Protein AF-A0A2V8VD93-F1 (afdb_monomer)

Radius of gyration: 21.05 Å; Cα contacts (8 Å, |Δi|>4): 256; chains: 1; bounding box: 52×28×61 Å

Foldseek 3Di:
DCVCVVVCCVVPVCCQVPVCVVPHDDDFAFAQKDKDKDKDWFQAQVVVVVVQVVVVVCVVPVCDPLNVCVLLVFDADPVSHGPPPQPWDWDWDWDDDPAKIKIWIDGHPKIWMWMKHDDDNRTIIIMTMTMDNPQQSHWDFDADVDPPGDTDTGRQDRTPVCVVVVVVSD

Nearest PDB structures (foldseek):
  2it9-assembly1_A  TM=4.570E-01  e=1.047E+00  Prochlorococcus marinus str. NATL2A
  3bs6-assembly2_B  TM=3.931E-01  e=2.354E+00  Escherichia coli
  3wvf-assembly2_B  TM=3.994E-01  e=3.143E+00  Escherichia coli UTI89
  3blc-assembly1_A  TM=3.286E-01  e=2.494E+00  Escherichia coli K-12
  3wvf-assembly1_A  TM=3.326E-01  e=3.143E+00  Escherichia coli UTI89

Secondary structure (DSSP, 8-state):
--TTHHHHHHH-TTIIIIITTTS------B-S-EEEEEEEEESSHHHHHHHHHHHHHHHHHH--HHHHHHHTT--B-TTSPBPTT----EEEEEEEETTEEEEEEEETTEEEEEEEE--SSS-EEEEEEEEES-GGGSEEEE--SSTTSPPEEEEPPSBGGGHHHHHHT-

Structure (mmCIF, N/CA/C/O backbone):
data_AF-A0A2V8VD93-F1
#
_entry.id   AF-A0A2V8VD93-F1
#
loop_
_atom_site.group_PDB
_atom_site.id
_atom_site.type_symbol
_atom_site.label_atom_id
_atom_site.label_alt_id
_atom_site.label_comp_id
_atom_site.label_asym_id
_atom_site.label_entity_id
_atom_site.label_seq_id
_atom_site.pdbx_PDB_ins_code
_atom_site.Cartn_x
_atom_site.Cartn_y
_atom_site.Cartn_z
_atom_site.occupancy
_atom_site.B_iso_or_equiv
_atom_site.auth_seq_id
_atom_site.auth_comp_id
_atom_site.auth_asym_id
_atom_site.auth_atom_id
_atom_site.pdbx_PDB_model_num
ATOM 1 N N . MET A 1 1 ? 7.179 -8.621 -19.756 1.00 51.94 1 MET A N 1
ATOM 2 C CA . MET A 1 1 ? 5.838 -9.233 -19.876 1.00 51.94 1 MET A CA 1
ATOM 3 C C . MET A 1 1 ? 4.888 -8.161 -20.389 1.00 51.94 1 MET A C 1
ATOM 5 O O . MET A 1 1 ? 4.826 -7.103 -19.779 1.00 51.94 1 MET A O 1
ATOM 9 N N . GLN A 1 2 ? 4.243 -8.384 -21.533 1.00 65.56 2 GLN A N 1
ATOM 10 C CA . GLN A 1 2 ? 3.424 -7.394 -22.243 1.00 65.56 2 GLN A CA 1
ATOM 11 C C . GLN A 1 2 ? 1.941 -7.808 -22.202 1.00 65.56 2 GLN A C 1
ATOM 13 O O . GLN A 1 2 ? 1.349 -8.201 -23.199 1.00 65.56 2 GLN A O 1
ATOM 18 N N . TRP A 1 3 ? 1.349 -7.804 -21.004 1.00 69.56 3 TRP A N 1
ATOM 19 C CA . TRP A 1 3 ? 0.001 -8.352 -20.768 1.00 69.56 3 TRP A CA 1
ATOM 20 C C . TRP A 1 3 ? -1.117 -7.683 -21.574 1.00 69.56 3 TRP A C 1
ATOM 22 O O . TRP A 1 3 ? -2.159 -8.292 -21.788 1.00 69.56 3 TRP A O 1
ATOM 32 N N . PHE A 1 4 ? -0.906 -6.448 -22.019 1.00 84.56 4 PHE A N 1
ATOM 33 C CA . PHE A 1 4 ? -1.926 -5.638 -22.680 1.00 84.56 4 PHE A CA 1
ATOM 34 C C . PHE A 1 4 ? -1.706 -5.488 -24.190 1.00 84.56 4 PHE A C 1
ATOM 36 O O . PHE A 1 4 ? -2.503 -4.834 -24.857 1.00 84.56 4 PHE A O 1
ATOM 43 N N . ASP A 1 5 ? -0.672 -6.104 -24.758 1.00 83.75 5 ASP A N 1
ATOM 44 C CA . ASP A 1 5 ? -0.407 -5.997 -26.196 1.00 83.75 5 ASP A CA 1
ATOM 45 C C . ASP A 1 5 ? -1.538 -6.598 -27.058 1.00 83.75 5 ASP A C 1
ATOM 47 O O . ASP A 1 5 ? -1.955 -5.932 -28.007 1.00 83.75 5 ASP A O 1
ATOM 51 N N . PRO A 1 6 ? -2.177 -7.729 -26.682 1.00 87.19 6 PRO A N 1
ATOM 52 C CA . PRO A 1 6 ? -3.362 -8.213 -27.398 1.00 87.19 6 PRO A CA 1
ATOM 53 C C . PRO A 1 6 ? -4.557 -7.245 -27.365 1.00 87.19 6 PRO A C 1
ATOM 55 O O . PRO A 1 6 ? -5.442 -7.313 -28.216 1.00 87.19 6 PRO A O 1
ATOM 58 N N . LEU A 1 7 ? -4.630 -6.356 -26.365 1.00 87.94 7 LEU A N 1
ATOM 59 C CA . LEU A 1 7 ? -5.667 -5.323 -26.303 1.00 87.94 7 LEU A CA 1
ATOM 60 C C . LEU A 1 7 ? -5.360 -4.191 -27.287 1.00 87.94 7 LEU A C 1
ATOM 62 O O . LEU A 1 7 ? -6.267 -3.688 -27.946 1.00 87.94 7 LEU A O 1
ATOM 66 N N . VAL A 1 8 ? -4.090 -3.814 -27.417 1.00 88.44 8 VAL A N 1
ATOM 67 C CA . VAL A 1 8 ? -3.651 -2.786 -28.366 1.00 88.44 8 VAL A CA 1
ATOM 68 C C . VAL A 1 8 ? -3.955 -3.184 -29.796 1.00 88.44 8 VAL A C 1
ATOM 70 O O . VAL A 1 8 ? -4.462 -2.352 -30.536 1.00 88.44 8 VAL A O 1
ATOM 73 N N . GLU A 1 9 ? -3.706 -4.434 -30.182 1.00 84.75 9 GLU A N 1
ATOM 74 C CA . GLU A 1 9 ? -4.004 -4.900 -31.542 1.00 84.75 9 GLU A CA 1
ATOM 75 C C . GLU A 1 9 ? -5.493 -4.751 -31.892 1.00 84.75 9 GLU A C 1
ATOM 77 O O . GLU A 1 9 ? -5.839 -4.490 -33.040 1.00 84.75 9 GLU A O 1
ATOM 82 N N . LYS A 1 10 ? -6.384 -4.843 -30.895 1.00 89.56 10 LYS A N 1
ATOM 83 C CA . LYS A 1 10 ? -7.825 -4.629 -31.085 1.00 89.56 10 LYS A CA 1
ATOM 84 C C . LYS A 1 10 ? -8.208 -3.154 -31.168 1.00 89.56 10 LYS A C 1
ATOM 86 O O . LYS A 1 10 ? -9.110 -2.809 -31.922 1.00 89.56 10 LYS A O 1
ATOM 91 N N . VAL A 1 11 ? -7.580 -2.300 -30.360 1.00 90.69 11 VAL A N 1
ATOM 92 C CA . VAL A 1 11 ? -7.954 -0.878 -30.245 1.00 90.69 11 VAL A CA 1
ATOM 93 C C . VAL A 1 11 ? -7.256 -0.024 -31.306 1.00 90.69 11 VAL A C 1
ATOM 95 O O . VAL A 1 11 ? -7.849 0.914 -31.829 1.00 90.69 11 VAL A O 1
ATOM 98 N N . HIS A 1 12 ? -6.020 -0.369 -31.664 1.00 88.44 12 HIS A N 1
ATOM 99 C CA . HIS A 1 12 ? -5.193 0.333 -32.643 1.00 88.44 12 HIS A CA 1
ATOM 100 C C . HIS A 1 12 ? -4.638 -0.634 -33.706 1.00 88.44 12 HIS A C 1
ATOM 102 O O . HIS A 1 12 ? -3.419 -0.797 -33.818 1.00 88.44 12 HIS A O 1
ATOM 108 N N . PRO A 1 13 ? -5.510 -1.260 -34.518 1.00 88.25 13 PRO A N 1
ATOM 109 C CA . PRO A 1 13 ? -5.107 -2.314 -35.451 1.00 88.25 13 PRO A CA 1
ATOM 110 C C . PRO A 1 13 ? -4.115 -1.845 -36.524 1.00 88.25 13 PRO A C 1
ATOM 112 O O . PRO A 1 13 ? -3.288 -2.632 -36.969 1.00 88.25 13 PRO A O 1
ATOM 115 N N . LEU A 1 14 ? -4.155 -0.564 -36.912 1.00 88.94 14 LEU A N 1
ATOM 116 C CA . LEU A 1 14 ? -3.307 -0.008 -37.979 1.00 88.94 14 LEU A CA 1
ATOM 117 C C . LEU A 1 14 ? -2.010 0.636 -37.471 1.00 88.94 14 LEU A C 1
ATOM 119 O O . LEU A 1 14 ? -1.163 1.058 -38.261 1.00 88.94 14 LEU A O 1
ATOM 123 N N . LEU A 1 15 ? -1.838 0.749 -36.150 1.00 85.75 15 LEU A N 1
ATOM 124 C CA . LEU A 1 15 ? -0.734 1.519 -35.581 1.00 85.75 15 LEU A CA 1
ATOM 125 C C . LEU A 1 15 ? 0.621 0.927 -35.974 1.00 85.75 15 LEU A C 1
ATOM 127 O O . LEU A 1 15 ? 1.491 1.648 -36.450 1.00 85.75 15 LEU A O 1
ATOM 131 N N . PHE A 1 16 ? 0.790 -0.387 -35.825 1.00 83.31 16 PHE A N 1
ATOM 132 C CA . PHE A 1 16 ? 2.049 -1.053 -36.162 1.00 83.31 16 PHE A CA 1
ATOM 133 C C . PHE A 1 16 ? 2.175 -1.401 -37.644 1.00 83.31 16 PHE A C 1
ATOM 135 O O . PHE A 1 16 ? 3.290 -1.410 -38.160 1.00 83.31 16 PHE A O 1
ATOM 142 N N . SER A 1 17 ? 1.059 -1.677 -38.323 1.00 85.31 17 SER A N 1
ATOM 143 C CA . SER A 1 17 ? 1.063 -2.087 -39.729 1.00 85.31 17 SER A CA 1
ATOM 144 C C . SER A 1 17 ? 1.149 -0.921 -40.713 1.00 85.31 17 SER A C 1
ATOM 146 O O . SER A 1 17 ? 1.583 -1.140 -41.838 1.00 85.31 17 SER A O 1
ATOM 148 N N . GLU A 1 18 ? 0.753 0.295 -40.320 1.00 88.50 18 GLU A N 1
ATOM 149 C CA . GLU A 1 18 ? 0.706 1.456 -41.224 1.00 88.50 18 GLU A CA 1
ATOM 150 C C . GLU A 1 18 ? 1.363 2.704 -40.626 1.00 88.50 18 GLU A C 1
ATOM 152 O O . GLU A 1 18 ? 2.277 3.276 -41.220 1.00 88.50 18 GLU A O 1
ATOM 157 N N . MET A 1 19 ? 0.944 3.131 -39.432 1.00 86.38 19 MET A N 1
ATOM 158 C CA . MET A 1 19 ? 1.351 4.438 -38.892 1.00 86.38 19 MET A CA 1
ATOM 159 C C . MET A 1 19 ? 2.806 4.468 -38.405 1.00 86.38 19 MET A C 1
ATOM 161 O O . MET A 1 19 ? 3.486 5.486 -38.526 1.00 86.38 19 MET A O 1
ATOM 165 N N . CYS A 1 20 ? 3.294 3.363 -37.842 1.00 87.38 20 CYS A N 1
ATOM 166 C CA . CYS A 1 20 ? 4.623 3.257 -37.235 1.00 87.38 20 CYS A CA 1
ATOM 167 C C . CYS A 1 20 ? 5.607 2.428 -38.069 1.00 87.38 20 CYS A C 1
ATOM 169 O O . CYS A 1 20 ? 6.658 2.048 -37.562 1.00 87.38 20 CYS A O 1
ATOM 171 N N . VAL A 1 21 ? 5.309 2.163 -39.343 1.00 86.19 21 VAL A N 1
ATOM 172 C CA . VAL A 1 21 ? 6.149 1.314 -40.211 1.00 86.19 21 VAL A CA 1
ATOM 173 C C . VAL A 1 21 ? 7.577 1.851 -40.319 1.00 86.19 21 VAL A C 1
ATOM 175 O O . VAL A 1 21 ? 8.539 1.100 -40.186 1.00 86.19 21 VAL A O 1
ATOM 178 N N . ASN A 1 22 ? 7.720 3.169 -40.484 1.00 90.75 22 ASN A N 1
ATOM 179 C CA . ASN A 1 22 ? 9.028 3.826 -40.595 1.00 90.75 22 ASN A CA 1
ATOM 180 C C . ASN A 1 22 ? 9.687 4.105 -39.233 1.00 90.75 22 ASN A C 1
ATOM 182 O O . ASN A 1 22 ? 10.867 4.441 -39.178 1.00 90.75 22 ASN A O 1
ATOM 186 N N . TYR A 1 23 ? 8.933 3.963 -38.139 1.00 86.69 23 TYR A N 1
ATOM 187 C CA . TYR A 1 23 ? 9.397 4.197 -36.772 1.00 86.69 23 TYR A CA 1
ATOM 188 C C . TYR A 1 23 ? 8.821 3.125 -35.843 1.00 86.69 23 TYR A C 1
ATOM 190 O O . TYR A 1 23 ? 7.838 3.394 -35.149 1.00 86.69 23 TYR A O 1
ATOM 198 N N . PRO A 1 24 ? 9.398 1.907 -35.824 1.00 81.19 24 PRO A N 1
ATOM 199 C CA . PRO A 1 24 ? 8.885 0.816 -35.007 1.00 81.19 24 PRO A CA 1
ATOM 200 C C . PRO A 1 24 ? 8.845 1.208 -33.526 1.00 81.19 24 PRO A C 1
ATOM 202 O O . PRO A 1 24 ? 9.878 1.352 -32.870 1.00 81.19 24 PRO A O 1
ATOM 205 N N . MET A 1 25 ? 7.637 1.385 -32.995 1.00 80.44 25 MET A N 1
ATOM 206 C CA . MET A 1 25 ? 7.395 1.701 -31.589 1.00 80.44 25 MET A CA 1
ATOM 207 C C . MET A 1 25 ? 6.865 0.474 -30.848 1.00 80.44 25 MET A C 1
ATOM 209 O O . MET A 1 25 ? 6.354 -0.467 -31.449 1.00 80.44 25 MET A O 1
ATOM 213 N N . LYS A 1 26 ? 6.979 0.485 -29.520 1.00 78.56 26 LYS A N 1
ATOM 214 C CA . LYS A 1 26 ? 6.369 -0.513 -28.633 1.00 78.56 26 LYS A CA 1
ATOM 215 C C . LYS A 1 26 ? 5.592 0.208 -27.544 1.00 78.56 26 LYS A C 1
ATOM 217 O O . LYS A 1 26 ? 6.021 1.271 -27.094 1.00 78.56 26 LYS A O 1
ATOM 222 N N . TYR A 1 27 ? 4.491 -0.383 -27.085 1.00 84.75 27 TYR A N 1
ATOM 223 C CA . TYR A 1 27 ? 3.814 0.147 -25.907 1.00 84.75 27 TYR A CA 1
ATOM 224 C C . TYR A 1 27 ? 4.685 -0.008 -24.672 1.00 84.75 27 TYR A C 1
ATOM 226 O O . TYR A 1 27 ? 5.265 -1.065 -24.412 1.00 84.75 27 TYR A O 1
ATOM 234 N N . PHE A 1 28 ? 4.725 1.063 -23.886 1.00 85.38 28 PHE A N 1
ATOM 235 C CA . PHE A 1 28 ? 5.297 1.054 -22.557 1.00 85.38 28 PHE A CA 1
ATOM 236 C C . PHE A 1 28 ? 4.179 1.228 -21.535 1.00 85.38 28 PHE A C 1
ATOM 238 O O . PHE A 1 28 ? 3.610 2.307 -21.383 1.00 85.38 28 PHE A O 1
ATOM 245 N N . TRP A 1 29 ? 3.852 0.141 -20.843 1.00 89.44 29 TRP A N 1
ATOM 246 C CA . TRP A 1 29 ? 2.753 0.108 -19.890 1.00 89.44 29 TRP A CA 1
ATOM 247 C C . TRP A 1 29 ? 3.206 0.572 -18.512 1.00 89.44 29 TRP A C 1
ATOM 249 O O . TRP A 1 29 ? 4.146 0.022 -17.930 1.00 89.44 29 TRP A O 1
ATOM 259 N N . THR A 1 30 ? 2.498 1.552 -17.964 1.00 91.12 30 THR A N 1
ATOM 260 C CA . THR A 1 30 ? 2.709 2.067 -16.612 1.00 91.12 30 THR A CA 1
ATOM 261 C C . THR A 1 30 ? 1.500 1.796 -15.730 1.00 91.12 30 THR A C 1
ATOM 263 O O . THR A 1 30 ? 0.374 1.654 -16.193 1.00 91.12 30 THR A O 1
ATOM 266 N N . CYS A 1 31 ? 1.756 1.699 -14.433 1.00 92.69 31 CYS A N 1
ATOM 267 C CA . CYS A 1 31 ? 0.757 1.641 -13.385 1.00 92.69 31 CYS A CA 1
ATOM 268 C C . CYS A 1 31 ? 0.953 2.889 -12.524 1.00 92.69 31 CYS A C 1
ATOM 270 O O . CYS A 1 31 ? 1.943 2.985 -11.789 1.00 92.69 31 CYS A O 1
ATOM 272 N N . GLN A 1 32 ? 0.069 3.878 -12.682 1.00 92.50 32 GLN A N 1
ATOM 273 C CA . GLN A 1 32 ? 0.148 5.120 -11.915 1.00 92.50 32 GLN A CA 1
ATOM 274 C C . GLN A 1 32 ? -0.052 4.814 -10.430 1.00 92.50 32 GLN A C 1
ATOM 276 O O . GLN A 1 32 ? 0.892 4.942 -9.651 1.00 92.50 32 GLN A O 1
ATOM 281 N N . ASP A 1 33 ? -1.229 4.285 -10.104 1.00 94.44 33 ASP A N 1
ATOM 282 C CA . ASP A 1 33 ? -1.635 3.911 -8.758 1.00 94.44 33 ASP A CA 1
ATOM 283 C C . ASP A 1 33 ? -1.951 2.418 -8.713 1.00 94.44 33 ASP A C 1
ATOM 285 O O . ASP A 1 33 ? -2.612 1.880 -9.603 1.00 94.44 33 ASP A O 1
ATOM 289 N N . SER A 1 34 ? -1.483 1.748 -7.664 1.00 95.06 34 SER A N 1
ATOM 290 C CA . SER A 1 34 ? -1.877 0.376 -7.349 1.00 95.06 34 SER A CA 1
ATOM 291 C C . SER A 1 34 ? -2.418 0.306 -5.935 1.00 95.06 34 SER A C 1
ATOM 293 O O . SER A 1 34 ? -1.788 0.828 -5.014 1.00 95.06 34 SER A O 1
ATOM 295 N N . GLU A 1 35 ? -3.541 -0.381 -5.777 1.00 95.94 35 GLU A N 1
ATOM 296 C CA . GLU A 1 35 ? -4.167 -0.651 -4.491 1.00 95.94 35 GLU A CA 1
ATOM 297 C C . GLU A 1 35 ? -4.091 -2.148 -4.192 1.00 95.94 35 GLU A C 1
ATOM 299 O O . GLU A 1 35 ? -4.342 -2.980 -5.068 1.00 95.94 35 GLU A O 1
ATOM 304 N N . TRP A 1 36 ? -3.745 -2.482 -2.955 1.00 95.38 36 TRP A N 1
ATOM 305 C CA . TRP A 1 36 ? -3.820 -3.833 -2.425 1.00 95.38 36 TRP A CA 1
ATOM 306 C C . TRP A 1 36 ? -4.632 -3.807 -1.139 1.00 95.38 36 TRP A C 1
ATOM 308 O O . TRP A 1 36 ? -4.335 -3.028 -0.232 1.00 95.38 36 TRP A O 1
ATOM 318 N N . ALA A 1 37 ? -5.663 -4.644 -1.064 1.00 96.25 37 ALA A N 1
ATOM 319 C CA . ALA A 1 37 ? -6.596 -4.658 0.049 1.00 96.25 37 ALA A CA 1
ATOM 320 C C . ALA A 1 37 ? -6.775 -6.073 0.596 1.00 96.25 37 ALA A C 1
ATOM 322 O O . ALA A 1 37 ? -6.966 -7.025 -0.160 1.00 96.25 37 ALA A O 1
ATOM 323 N N . THR A 1 38 ? -6.756 -6.191 1.921 1.00 95.75 38 THR A N 1
ATOM 324 C CA . THR A 1 38 ? -7.100 -7.413 2.650 1.00 95.75 38 THR A CA 1
ATOM 325 C C . THR A 1 38 ? -8.376 -7.177 3.443 1.00 95.75 38 THR A C 1
ATOM 327 O O . THR A 1 38 ? -8.432 -6.278 4.286 1.00 95.75 38 THR A O 1
ATOM 330 N N . ASP A 1 39 ? -9.384 -8.006 3.177 1.00 96.69 39 ASP A N 1
ATOM 331 C CA . ASP A 1 39 ? -10.695 -7.934 3.816 1.00 96.69 39 ASP A CA 1
ATOM 332 C C . ASP A 1 39 ? -10.843 -8.992 4.909 1.00 96.69 39 ASP A C 1
ATOM 334 O O . ASP A 1 39 ? -10.693 -10.190 4.671 1.00 96.69 39 ASP A O 1
ATOM 338 N N . LEU A 1 40 ? -11.201 -8.541 6.109 1.00 96.81 40 LEU A N 1
ATOM 339 C CA . LEU A 1 40 ? -11.635 -9.386 7.214 1.00 96.81 40 LEU A CA 1
ATOM 340 C C . LEU A 1 40 ? -13.152 -9.258 7.349 1.00 96.81 40 LEU A C 1
ATOM 342 O O . LEU A 1 40 ? -13.669 -8.206 7.734 1.00 96.81 40 LEU A O 1
ATOM 346 N N . MET A 1 41 ? -13.867 -10.330 7.012 1.00 96.94 41 MET A N 1
ATOM 347 C CA . MET A 1 41 ? -15.327 -10.352 7.030 1.00 96.94 41 MET A CA 1
ATOM 348 C C . MET A 1 41 ? -15.862 -10.829 8.385 1.00 96.94 41 MET A C 1
ATOM 350 O O . MET A 1 41 ? -15.492 -11.891 8.886 1.00 96.94 41 MET A O 1
ATOM 354 N N . PHE A 1 42 ? -16.779 -10.055 8.954 1.00 97.00 42 PHE A N 1
ATOM 355 C CA . PHE A 1 42 ? -17.471 -10.334 10.204 1.00 97.00 42 PHE A CA 1
ATOM 356 C C . PHE A 1 42 ? -18.915 -10.708 9.903 1.00 97.00 42 PHE A C 1
ATOM 358 O O . PHE A 1 42 ? -19.677 -9.887 9.404 1.00 97.00 42 PHE A O 1
ATOM 365 N N . ARG A 1 43 ? -19.311 -11.935 10.255 1.00 96.31 43 ARG A N 1
ATOM 366 C CA . ARG A 1 43 ? -20.712 -12.375 10.128 1.00 96.31 43 ARG A CA 1
ATOM 367 C C . ARG A 1 43 ? -21.654 -11.584 11.030 1.00 96.31 43 ARG A C 1
ATOM 369 O O . ARG A 1 43 ? -22.801 -11.378 10.673 1.00 96.31 43 ARG A O 1
ATOM 376 N N . ASN A 1 44 ? -21.175 -11.177 12.20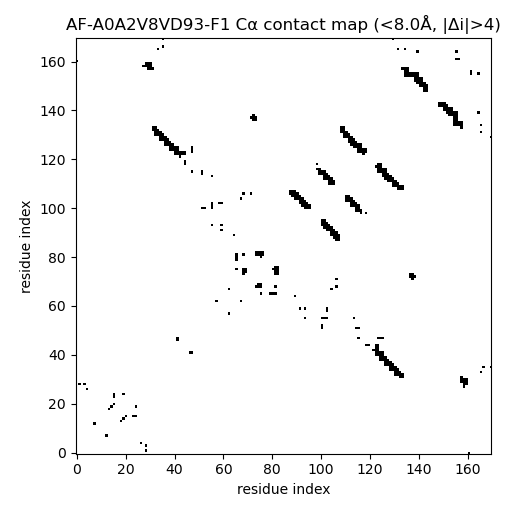7 1.00 95.44 44 ASN A N 1
ATOM 377 C CA . ASN A 1 44 ? -21.921 -10.322 13.119 1.00 95.44 44 ASN A CA 1
ATOM 378 C C . ASN A 1 44 ? -21.378 -8.884 13.023 1.00 95.44 44 ASN A C 1
ATOM 380 O O . ASN A 1 44 ? -20.289 -8.617 13.546 1.00 95.44 44 ASN A O 1
ATOM 384 N N . PRO A 1 45 ? -22.127 -7.949 12.414 1.00 94.94 45 PRO A N 1
ATOM 385 C CA . PRO A 1 45 ? -21.694 -6.563 12.272 1.00 94.94 45 PRO A CA 1
ATOM 386 C C . PRO A 1 45 ? -21.419 -5.866 13.614 1.00 94.94 45 PRO A C 1
ATOM 388 O O . PRO A 1 45 ? -20.527 -5.022 13.706 1.00 94.94 45 PRO A O 1
ATOM 391 N N . ASP A 1 46 ? -22.125 -6.238 14.685 1.00 94.12 46 ASP A N 1
ATOM 392 C CA . ASP A 1 46 ? -21.943 -5.630 16.006 1.00 94.12 46 ASP A CA 1
ATOM 393 C C . ASP A 1 46 ? -20.602 -5.998 16.647 1.00 94.12 46 ASP A C 1
ATOM 395 O O . ASP A 1 46 ? -20.065 -5.224 17.442 1.00 94.12 46 ASP A O 1
ATOM 399 N N . GLN A 1 47 ? -20.009 -7.138 16.274 1.00 96.00 47 GLN A N 1
ATOM 400 C CA . GLN A 1 47 ? -18.640 -7.457 16.687 1.00 96.00 47 GLN A CA 1
ATOM 401 C C . GLN A 1 47 ? -17.659 -6.443 16.106 1.00 96.00 47 GLN A C 1
ATOM 403 O O . GLN A 1 47 ? -16.836 -5.902 16.845 1.00 96.00 47 GLN A O 1
ATOM 408 N N . LEU A 1 48 ? -17.784 -6.130 14.813 1.00 96.19 48 LEU A N 1
ATOM 409 C CA . LEU A 1 48 ? -16.911 -5.150 14.182 1.00 96.19 48 LEU A CA 1
ATOM 410 C C . LEU A 1 48 ? -17.122 -3.750 14.775 1.00 96.19 48 LEU A C 1
ATOM 412 O O . LEU A 1 48 ? -16.143 -3.103 15.142 1.00 96.19 48 LEU A O 1
ATOM 416 N N . ARG A 1 49 ? -18.376 -3.326 14.998 1.00 93.25 49 ARG A N 1
ATOM 417 C CA . ARG A 1 49 ? -18.683 -2.030 15.643 1.00 93.25 49 ARG A CA 1
ATOM 418 C C . ARG A 1 49 ? -18.002 -1.861 16.998 1.00 93.25 49 ARG A C 1
ATOM 420 O O . ARG A 1 49 ? -17.588 -0.758 17.339 1.00 93.25 49 ARG A O 1
ATOM 427 N N . ARG A 1 50 ? -17.883 -2.941 17.774 1.00 94.12 50 ARG A N 1
ATOM 428 C CA . ARG A 1 50 ? -17.206 -2.924 19.081 1.00 94.12 50 ARG A CA 1
ATOM 429 C C . ARG A 1 50 ? -15.684 -2.878 18.958 1.00 94.12 50 ARG A C 1
ATOM 431 O O . ARG A 1 50 ? -15.036 -2.294 19.822 1.00 94.12 50 ARG A O 1
ATOM 438 N N . LEU A 1 51 ? -15.117 -3.487 17.918 1.00 94.69 51 LEU A N 1
ATOM 439 C CA . LEU A 1 51 ? -13.669 -3.580 17.711 1.00 94.69 51 LEU A CA 1
ATOM 440 C C . LEU A 1 51 ? -13.071 -2.342 17.041 1.00 94.69 51 LEU A C 1
ATOM 442 O O . LEU A 1 51 ? -11.934 -1.983 17.337 1.00 94.69 51 LEU A O 1
ATOM 446 N N . VAL A 1 52 ? -13.812 -1.677 16.154 1.00 94.62 52 VAL A N 1
ATOM 447 C CA . VAL A 1 52 ? -13.282 -0.560 15.358 1.00 94.62 52 VAL A CA 1
ATOM 448 C C . VAL A 1 52 ? -12.781 0.597 16.231 1.00 94.62 52 VAL A C 1
ATOM 450 O O . VAL A 1 52 ? -11.618 0.963 16.071 1.00 94.62 52 VAL A O 1
ATOM 453 N N . PRO A 1 53 ? -13.554 1.160 17.184 1.00 91.75 53 PRO A N 1
ATOM 454 C CA . PRO A 1 53 ? -13.076 2.288 17.982 1.00 91.75 53 PRO A CA 1
ATOM 455 C C . PRO A 1 53 ? -11.747 2.032 18.719 1.00 91.75 53 PRO A C 1
ATOM 457 O O . PRO A 1 53 ? -10.836 2.849 18.556 1.00 91.75 53 PRO A O 1
ATOM 460 N N . PRO A 1 54 ? -11.565 0.925 19.475 1.00 92.69 54 PRO A N 1
ATOM 461 C CA . PRO A 1 54 ? -10.287 0.670 20.134 1.00 92.69 54 PRO A CA 1
ATOM 462 C C . PRO A 1 54 ? -9.154 0.379 19.142 1.00 92.69 54 PRO A C 1
ATOM 464 O O . PRO A 1 54 ? -8.037 0.833 19.376 1.00 92.69 54 PRO A O 1
ATOM 467 N N . LEU A 1 55 ? -9.413 -0.309 18.022 1.00 92.62 55 LEU A N 1
ATOM 468 C CA . LEU A 1 55 ? -8.390 -0.552 16.995 1.00 92.62 55 LEU A CA 1
ATOM 469 C C . LEU A 1 55 ? -7.894 0.749 16.362 1.00 92.62 55 LEU A C 1
ATOM 471 O O . LEU A 1 55 ? -6.689 0.940 16.217 1.00 92.62 55 LEU A O 1
ATOM 475 N N . LEU A 1 56 ? -8.805 1.659 16.014 1.00 91.81 56 LEU A N 1
ATOM 476 C CA . LEU A 1 56 ? -8.435 2.952 15.444 1.00 91.81 56 LEU A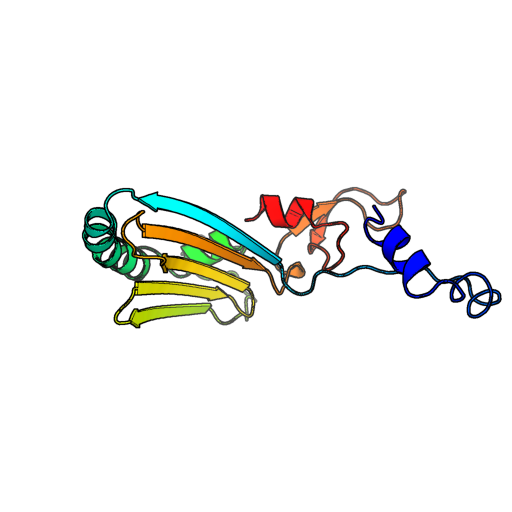 CA 1
ATOM 477 C C . LEU A 1 56 ? -7.710 3.826 16.466 1.00 91.81 56 LEU A C 1
ATOM 479 O O . LEU A 1 56 ? -6.722 4.465 16.117 1.00 91.81 56 LEU A O 1
ATOM 483 N N . TYR A 1 57 ? -8.152 3.820 17.727 1.00 89.88 57 TYR A N 1
ATOM 484 C CA . TYR A 1 57 ? -7.453 4.519 18.802 1.00 89.88 57 TYR A CA 1
ATOM 485 C C . TYR A 1 57 ? -6.016 4.009 18.956 1.00 89.88 57 TYR A C 1
ATOM 487 O O . TYR A 1 57 ? -5.088 4.813 18.922 1.00 89.88 57 TYR A O 1
ATOM 495 N N . LEU A 1 58 ? -5.820 2.687 19.033 1.00 91.06 58 LEU A N 1
ATOM 496 C CA . LEU A 1 58 ? -4.493 2.062 19.069 1.00 91.06 58 LEU A CA 1
ATOM 497 C C . LEU A 1 58 ? -3.667 2.410 17.829 1.00 91.06 58 LEU A C 1
ATOM 499 O O . LEU A 1 58 ? -2.493 2.739 17.952 1.00 91.06 58 LEU A O 1
ATOM 503 N N . GLY A 1 59 ? -4.278 2.425 16.645 1.00 89.31 59 GLY A N 1
ATOM 504 C CA . GLY A 1 59 ? -3.617 2.873 15.422 1.00 89.31 59 GLY A CA 1
ATOM 505 C C . GLY A 1 59 ? -3.092 4.308 15.523 1.00 89.31 59 GLY A C 1
ATOM 506 O O . GLY A 1 59 ? -2.003 4.593 15.044 1.00 89.31 59 GLY A O 1
ATOM 507 N N . VAL A 1 60 ? -3.818 5.211 16.187 1.00 88.88 60 VAL A N 1
ATOM 508 C CA . VAL A 1 60 ? -3.373 6.601 16.379 1.00 88.88 60 VAL A CA 1
ATOM 509 C C . VAL A 1 60 ? -2.293 6.715 17.456 1.00 88.88 60 VAL A C 1
ATOM 511 O O . VAL A 1 60 ? -1.316 7.431 17.252 1.00 88.88 60 VAL A O 1
ATOM 514 N N . VAL A 1 61 ? -2.459 6.053 18.606 1.00 89.06 61 VAL A N 1
ATOM 515 C CA . VAL A 1 61 ? -1.566 6.257 19.764 1.00 89.06 61 VAL A CA 1
ATOM 516 C C . VAL A 1 61 ? -0.333 5.358 19.761 1.00 89.06 61 VAL A C 1
ATOM 518 O O . VAL A 1 61 ? 0.671 5.709 20.376 1.00 89.06 61 VAL A O 1
ATOM 521 N N . SER A 1 62 ? -0.396 4.201 19.100 1.00 85.50 62 SER A N 1
ATOM 522 C CA . SER A 1 62 ? 0.677 3.201 19.101 1.00 85.50 62 SER A CA 1
ATOM 523 C C . SER A 1 62 ? 1.507 3.196 17.820 1.00 85.50 62 SER A C 1
ATOM 525 O O . SER A 1 62 ? 2.673 2.817 17.890 1.00 85.50 62 SER A O 1
ATOM 527 N N . LEU A 1 63 ? 0.963 3.616 16.669 1.00 84.75 63 LEU A N 1
ATOM 528 C CA . LEU A 1 63 ? 1.740 3.703 15.426 1.00 84.75 63 LEU A CA 1
ATOM 529 C C . LEU A 1 63 ? 2.401 5.070 15.322 1.00 84.75 63 LEU A C 1
ATOM 531 O O . LEU A 1 63 ? 1.824 6.052 14.848 1.00 84.75 63 LEU A O 1
ATOM 535 N N . SER A 1 64 ? 3.649 5.123 15.770 1.00 85.00 64 SER A N 1
ATOM 536 C CA . SER A 1 64 ? 4.453 6.327 15.664 1.00 85.00 64 SER A CA 1
ATOM 537 C C . SER A 1 64 ? 4.901 6.564 14.220 1.00 85.00 64 SER A C 1
ATOM 539 O O . SER A 1 64 ? 4.945 5.655 13.386 1.00 85.00 64 SER A O 1
ATOM 541 N N . SER A 1 65 ? 5.302 7.799 13.919 1.00 85.06 65 SER A N 1
ATOM 542 C CA . SER A 1 65 ? 5.896 8.151 12.629 1.00 85.06 65 SER A CA 1
ATOM 543 C C . SER A 1 65 ? 6.988 7.174 12.156 1.00 85.06 65 SER A C 1
ATOM 545 O O . SER A 1 65 ? 6.927 6.738 11.004 1.00 85.06 65 SER A O 1
ATOM 547 N N . PRO A 1 66 ? 7.966 6.775 13.000 1.00 88.44 66 PRO A N 1
ATOM 548 C CA . PRO A 1 66 ? 8.948 5.760 12.628 1.00 88.44 66 PRO A CA 1
ATOM 549 C C . PRO A 1 66 ? 8.355 4.428 12.155 1.00 88.44 66 PRO A C 1
ATOM 551 O O . PRO A 1 66 ? 8.930 3.809 11.261 1.00 88.44 66 PRO A O 1
ATOM 554 N N . ASP A 1 67 ? 7.239 3.976 12.723 1.00 89.62 67 ASP A N 1
ATOM 555 C CA . ASP A 1 67 ? 6.642 2.681 12.379 1.00 89.62 67 ASP A CA 1
ATOM 556 C C . ASP A 1 67 ? 6.026 2.719 10.982 1.00 89.62 67 ASP A C 1
ATOM 558 O O . ASP A 1 67 ? 6.293 1.838 10.162 1.00 89.62 67 ASP A O 1
ATOM 562 N N . VAL A 1 68 ? 5.319 3.806 10.659 1.00 89.31 68 VAL A N 1
ATOM 563 C CA . VAL A 1 68 ? 4.791 4.041 9.307 1.00 89.31 68 VAL A CA 1
ATOM 564 C C . VAL A 1 68 ? 5.929 4.160 8.292 1.00 89.31 68 VAL A C 1
ATOM 566 O O . VAL A 1 68 ? 5.863 3.584 7.207 1.00 89.31 68 VAL A O 1
ATOM 569 N N . LEU A 1 69 ? 7.004 4.872 8.643 1.00 91.00 69 LEU A N 1
ATOM 570 C CA . LEU A 1 69 ? 8.176 5.013 7.779 1.00 91.00 69 LEU A CA 1
ATOM 571 C C . LEU A 1 69 ? 8.835 3.662 7.485 1.00 91.00 69 LEU A C 1
ATOM 573 O O . LEU A 1 69 ? 9.121 3.378 6.323 1.00 91.00 69 LEU A O 1
ATOM 577 N N . ARG A 1 70 ? 9.049 2.825 8.508 1.00 89.31 70 ARG A N 1
ATOM 578 C CA . ARG A 1 70 ? 9.612 1.477 8.336 1.00 89.31 70 ARG A CA 1
ATOM 579 C C . ARG A 1 70 ? 8.724 0.613 7.453 1.00 89.31 70 ARG A C 1
ATOM 581 O O . ARG A 1 70 ? 9.240 -0.014 6.532 1.00 89.31 70 ARG A O 1
ATOM 588 N N . PHE A 1 71 ? 7.417 0.616 7.713 1.00 89.12 71 PHE A N 1
ATOM 589 C CA . PHE A 1 71 ? 6.447 -0.124 6.912 1.00 89.12 71 PHE A CA 1
ATOM 590 C C . PHE A 1 71 ? 6.520 0.287 5.434 1.00 89.12 71 PHE A C 1
ATOM 592 O O . PHE A 1 71 ? 6.614 -0.559 4.554 1.00 89.12 71 PHE A O 1
ATOM 599 N N . MET A 1 72 ? 6.615 1.590 5.150 1.00 88.94 72 MET A N 1
ATOM 600 C CA . MET A 1 72 ? 6.750 2.125 3.787 1.00 88.94 72 MET A CA 1
ATOM 601 C C . MET A 1 72 ? 8.182 2.058 3.221 1.00 88.94 72 MET A C 1
ATOM 603 O O . MET A 1 72 ? 8.550 2.827 2.329 1.00 88.94 72 MET A O 1
ATOM 607 N N . GLY A 1 73 ? 9.022 1.165 3.751 1.00 86.88 73 GLY A N 1
ATOM 608 C CA . GLY A 1 73 ? 10.367 0.894 3.245 1.00 86.88 73 GLY A CA 1
ATOM 609 C C . GLY A 1 73 ? 11.370 2.035 3.442 1.00 86.88 73 GLY A C 1
ATOM 610 O O . GLY A 1 73 ? 12.415 2.059 2.784 1.00 86.88 73 GLY A O 1
ATOM 611 N N . LYS A 1 74 ? 11.086 3.006 4.319 1.00 88.88 74 LYS A N 1
ATOM 612 C CA . LYS A 1 74 ? 11.996 4.120 4.612 1.00 88.88 74 LYS A CA 1
ATOM 613 C C . LYS A 1 74 ? 12.939 3.782 5.755 1.00 88.88 74 LYS A C 1
ATOM 615 O O . LYS A 1 74 ? 12.579 3.166 6.755 1.00 88.88 74 LYS A O 1
ATOM 620 N N . LYS A 1 75 ? 14.177 4.257 5.617 1.00 85.12 75 LYS A N 1
ATOM 621 C CA . LYS A 1 75 ? 15.177 4.166 6.678 1.00 85.12 75 LYS A CA 1
ATOM 622 C C . LYS A 1 75 ? 14.821 5.133 7.803 1.00 85.12 75 LYS A C 1
ATOM 624 O O . LYS A 1 75 ? 14.550 6.311 7.566 1.00 85.12 75 LYS A O 1
ATOM 629 N N . VAL A 1 76 ? 14.905 4.636 9.027 1.00 87.25 76 VAL A N 1
ATOM 630 C CA . VAL A 1 76 ? 14.802 5.431 10.250 1.00 87.25 76 VAL A CA 1
ATOM 631 C C . VAL A 1 76 ? 16.092 5.291 11.044 1.00 87.25 76 VAL A C 1
ATOM 633 O O . VAL A 1 76 ? 16.764 4.261 10.998 1.00 87.25 76 VAL A O 1
ATOM 636 N N . THR A 1 77 ? 16.471 6.352 11.740 1.00 85.06 77 THR A N 1
ATOM 637 C CA . THR A 1 77 ? 17.637 6.356 12.627 1.00 85.06 77 THR A CA 1
ATOM 638 C C . THR A 1 77 ? 17.394 5.452 13.843 1.00 85.06 77 THR A C 1
ATOM 640 O O . THR A 1 77 ? 16.238 5.191 14.187 1.00 85.06 77 THR A O 1
ATOM 643 N N . PRO A 1 78 ? 18.448 5.029 14.569 1.00 81.88 78 PRO A N 1
ATOM 644 C CA . PRO A 1 78 ? 18.285 4.286 15.823 1.00 81.88 78 PRO A CA 1
ATOM 645 C C . PRO A 1 78 ? 17.432 5.019 16.869 1.00 81.88 78 PRO A C 1
ATOM 647 O O . PRO A 1 78 ? 16.787 4.387 17.694 1.00 81.8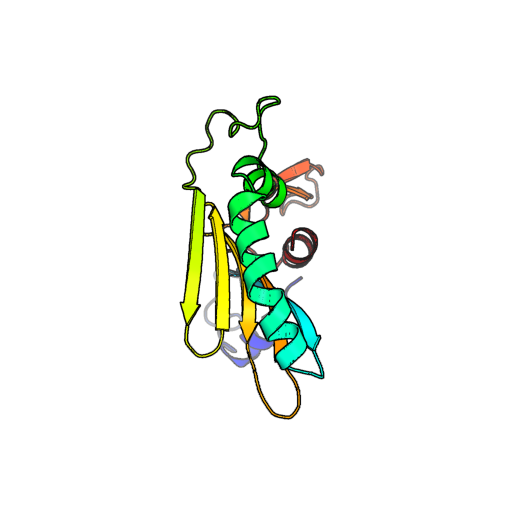8 78 PRO A O 1
ATOM 650 N N . ARG A 1 79 ? 17.387 6.358 16.807 1.00 79.31 79 ARG A N 1
ATOM 651 C CA . ARG A 1 79 ? 16.557 7.210 17.674 1.00 79.31 79 ARG A CA 1
ATOM 652 C C . ARG A 1 79 ? 15.101 7.344 17.196 1.00 79.31 79 ARG A C 1
ATOM 654 O O . ARG A 1 79 ? 14.362 8.140 17.755 1.00 79.31 79 ARG A O 1
ATOM 661 N N . GLY A 1 80 ? 14.697 6.633 16.141 1.00 74.69 80 GLY A N 1
ATOM 662 C CA . GLY A 1 80 ? 13.339 6.671 15.582 1.00 74.69 80 GLY A CA 1
ATOM 663 C C . GLY A 1 80 ? 13.059 7.843 14.634 1.00 74.69 80 GLY A C 1
ATOM 664 O O . GLY A 1 80 ? 12.029 7.871 13.973 1.00 74.69 80 GLY A O 1
ATOM 665 N N . ASN A 1 81 ? 13.978 8.793 14.480 1.00 77.94 81 ASN A N 1
ATOM 666 C CA . ASN A 1 81 ? 13.777 9.896 13.539 1.00 77.94 81 ASN A CA 1
ATOM 667 C C . ASN A 1 81 ? 13.906 9.416 12.092 1.00 77.94 81 ASN A C 1
ATOM 669 O O . ASN A 1 81 ? 14.689 8.501 11.813 1.00 77.94 81 ASN A O 1
ATOM 673 N N . ALA A 1 82 ? 13.200 10.071 11.169 1.00 78.31 82 ALA A N 1
ATOM 674 C CA . ALA A 1 82 ? 13.416 9.884 9.739 1.00 78.31 82 ALA A CA 1
ATOM 675 C C . ALA A 1 82 ? 14.908 10.042 9.395 1.00 78.31 82 ALA A C 1
ATOM 677 O O . ALA A 1 82 ? 15.584 10.925 9.931 1.00 78.31 82 ALA A O 1
ATOM 678 N N . ALA A 1 83 ? 15.437 9.180 8.522 1.00 79.00 83 ALA A N 1
ATOM 679 C CA . ALA A 1 83 ? 16.809 9.335 8.050 1.00 79.00 83 ALA A CA 1
ATOM 680 C C . ALA A 1 83 ? 17.002 10.706 7.375 1.00 79.00 83 ALA A C 1
ATOM 682 O O . ALA A 1 83 ? 16.090 11.231 6.727 1.00 79.00 83 ALA A O 1
ATOM 683 N N . ALA A 1 84 ? 18.201 11.277 7.529 1.00 68.56 84 ALA A N 1
ATOM 684 C CA . ALA A 1 84 ? 18.542 12.574 6.956 1.00 68.56 84 ALA A CA 1
ATOM 685 C C . ALA A 1 84 ? 18.213 12.614 5.452 1.00 68.56 84 ALA A C 1
ATOM 687 O O . ALA A 1 84 ? 18.575 11.707 4.703 1.00 68.56 84 ALA A O 1
ATOM 688 N N . GLY A 1 85 ? 17.507 13.663 5.024 1.00 68.88 85 GLY A N 1
ATOM 689 C CA . GLY A 1 85 ? 17.110 13.864 3.627 1.00 68.88 85 GLY A CA 1
ATOM 690 C C . GLY A 1 85 ? 15.703 13.383 3.257 1.00 68.88 85 GLY A C 1
ATOM 691 O O . GLY A 1 85 ? 15.250 13.700 2.157 1.00 68.88 85 GLY A O 1
ATOM 692 N N . LEU A 1 86 ? 14.967 12.692 4.141 1.00 76.44 86 LEU A N 1
ATOM 693 C CA . LEU A 1 86 ? 13.552 12.401 3.888 1.00 76.44 86 LEU A CA 1
ATOM 694 C C . LEU A 1 86 ? 12.724 13.694 3.985 1.00 76.44 86 LEU A C 1
ATOM 696 O O . LEU A 1 86 ? 12.500 14.215 5.072 1.00 76.44 86 LEU A O 1
ATOM 700 N N . ARG A 1 87 ? 12.269 14.210 2.837 1.00 73.62 87 ARG A N 1
ATOM 701 C CA . ARG A 1 87 ? 11.441 15.431 2.729 1.00 73.62 87 ARG A CA 1
ATOM 702 C C . ARG A 1 87 ? 9.956 15.150 2.472 1.00 73.62 87 ARG A C 1
ATOM 704 O O . ARG A 1 87 ? 9.215 16.063 2.123 1.00 73.62 87 ARG A O 1
ATOM 711 N N . LEU A 1 88 ? 9.525 13.894 2.590 1.00 79.75 88 LEU A N 1
ATOM 712 C CA . LEU A 1 88 ? 8.136 13.518 2.328 1.00 79.75 88 LEU A CA 1
ATOM 713 C C . LEU A 1 88 ? 7.259 13.852 3.541 1.00 79.75 88 LEU A C 1
ATOM 715 O O . LEU A 1 88 ? 7.617 13.461 4.655 1.00 79.75 88 LEU A O 1
ATOM 719 N N . PRO A 1 89 ? 6.118 14.541 3.350 1.00 87.94 89 PRO A N 1
ATOM 720 C CA . PRO A 1 89 ? 5.197 14.807 4.441 1.00 87.94 89 PRO A CA 1
ATOM 721 C C . PRO A 1 89 ? 4.601 13.489 4.931 1.00 87.94 89 PRO A C 1
ATOM 723 O O . PRO A 1 89 ? 4.158 12.665 4.131 1.00 87.94 89 PRO A O 1
ATOM 726 N N . LEU A 1 90 ? 4.582 13.312 6.247 1.00 90.44 90 LEU A N 1
ATOM 727 C CA . LEU A 1 90 ? 3.898 12.213 6.909 1.00 90.44 90 LEU A CA 1
ATOM 728 C C . LEU A 1 90 ? 2.695 12.774 7.663 1.00 90.44 90 LEU A C 1
ATOM 730 O O . LEU A 1 90 ? 2.829 13.740 8.413 1.00 90.44 90 LEU A O 1
ATOM 734 N N . SER A 1 91 ? 1.527 12.176 7.464 1.00 92.12 91 SER A N 1
ATOM 735 C CA . SER A 1 91 ? 0.296 12.572 8.152 1.00 92.12 91 SER A CA 1
ATOM 736 C C . SER A 1 91 ? -0.538 11.358 8.532 1.00 92.12 91 SER A C 1
ATOM 738 O O . SER A 1 91 ? -0.522 10.346 7.832 1.00 92.12 91 SER A O 1
ATOM 740 N N . THR A 1 92 ? -1.281 11.493 9.625 1.00 92.44 92 THR A N 1
ATOM 741 C CA . THR A 1 92 ? -2.276 10.523 10.082 1.00 92.44 92 THR A CA 1
ATOM 742 C C . THR A 1 92 ? -3.624 11.228 10.151 1.00 92.44 92 THR A C 1
ATOM 744 O O . THR A 1 92 ? -3.730 12.298 10.745 1.00 92.44 92 THR A O 1
ATOM 747 N N . ASP A 1 93 ? -4.643 10.640 9.536 1.00 92.38 93 ASP A N 1
ATOM 748 C CA . ASP A 1 93 ? -6.013 11.149 9.493 1.00 92.38 93 ASP A CA 1
ATOM 749 C C . ASP A 1 93 ? -6.960 10.100 10.079 1.00 92.38 93 ASP A C 1
ATOM 751 O O . ASP A 1 93 ? -7.001 8.964 9.603 1.00 92.38 93 ASP A O 1
ATOM 755 N N . LEU A 1 94 ? -7.727 10.491 11.097 1.00 93.81 94 LEU A N 1
ATOM 756 C CA . LEU A 1 94 ? -8.815 9.700 11.662 1.00 93.81 94 LEU A CA 1
ATOM 757 C C . LEU A 1 94 ? -10.139 10.329 11.227 1.00 93.81 94 LEU A C 1
ATOM 759 O O . LEU A 1 94 ? -10.420 11.484 11.542 1.00 93.81 94 LEU A O 1
ATOM 763 N N . LYS A 1 95 ? -10.980 9.559 10.538 1.00 92.94 95 LYS A N 1
ATOM 764 C CA . LYS A 1 95 ? -12.317 9.993 10.122 1.00 92.94 95 LYS A CA 1
ATOM 765 C C . LYS A 1 95 ? -13.365 9.051 10.660 1.00 92.94 95 LYS A C 1
ATOM 767 O O . LYS A 1 95 ? -13.287 7.857 10.416 1.00 92.94 95 LYS A O 1
ATOM 772 N N . ILE A 1 96 ? -14.370 9.604 11.325 1.00 91.31 96 ILE A N 1
ATOM 773 C CA . ILE A 1 96 ? -15.529 8.869 11.831 1.00 91.31 96 ILE A CA 1
ATOM 774 C C . ILE A 1 96 ? -16.766 9.405 11.112 1.00 91.31 96 ILE A C 1
ATOM 776 O O . ILE A 1 96 ? -16.964 10.616 11.013 1.00 91.31 96 ILE A O 1
ATOM 780 N N . ARG A 1 97 ? -17.581 8.506 10.566 1.00 86.38 97 ARG A N 1
ATOM 781 C CA . ARG A 1 97 ? -18.849 8.795 9.888 1.00 86.38 97 ARG A CA 1
ATOM 782 C C . ARG A 1 97 ? -19.933 7.863 10.419 1.00 86.38 97 ARG A C 1
ATOM 784 O O . ARG A 1 97 ? -19.649 6.841 11.032 1.00 86.38 97 ARG A O 1
ATOM 791 N N . THR A 1 98 ? -21.189 8.170 10.106 1.00 83.12 98 THR A N 1
ATOM 792 C CA . THR A 1 98 ? -22.360 7.391 10.548 1.00 83.12 98 THR A CA 1
ATOM 793 C C . THR A 1 98 ? -22.289 5.903 10.186 1.00 83.12 98 THR A C 1
ATOM 795 O O . THR A 1 98 ? -22.872 5.080 10.879 1.00 83.12 98 THR A O 1
ATOM 798 N N . ARG A 1 99 ? -21.597 5.548 9.095 1.00 81.81 99 ARG A N 1
ATOM 799 C CA . ARG A 1 99 ? -21.522 4.172 8.569 1.00 81.81 99 ARG A CA 1
ATOM 800 C C . ARG A 1 99 ? -20.127 3.542 8.636 1.00 81.81 99 ARG A C 1
ATOM 802 O O . ARG A 1 99 ? -19.906 2.527 7.985 1.00 81.81 99 ARG A O 1
ATOM 809 N N . GLY A 1 100 ? -19.199 4.153 9.366 1.00 89.50 100 GLY A N 1
ATOM 810 C CA . GLY A 1 100 ? -17.855 3.612 9.531 1.00 89.50 100 GLY A CA 1
ATOM 811 C C . GLY A 1 100 ? -16.829 4.670 9.900 1.00 89.50 100 GLY A C 1
ATOM 812 O O . GLY A 1 100 ? -17.070 5.878 9.817 1.00 89.50 100 GLY A O 1
ATOM 813 N N . ALA A 1 101 ? -15.665 4.202 10.294 1.00 94.56 101 ALA A N 1
ATOM 814 C CA . ALA A 1 101 ? -14.515 4.968 10.687 1.00 94.56 101 ALA A CA 1
ATOM 815 C C . ALA A 1 101 ? -13.251 4.469 9.970 1.00 94.56 101 ALA A C 1
ATOM 817 O O . ALA A 1 101 ? -13.159 3.364 9.447 1.00 94.56 101 ALA A O 1
ATOM 818 N N . ARG A 1 102 ? -12.254 5.339 9.897 1.00 95.56 102 ARG A N 1
ATOM 819 C CA . ARG A 1 102 ? -11.017 5.076 9.177 1.00 95.56 102 ARG A CA 1
ATOM 820 C C . ARG A 1 102 ? -9.861 5.761 9.858 1.00 95.56 102 ARG A C 1
ATOM 822 O O . ARG A 1 102 ? -9.938 6.964 10.097 1.00 95.56 102 ARG A O 1
ATOM 829 N N . ILE A 1 103 ? -8.760 5.041 9.997 1.00 95.88 103 ILE A N 1
ATOM 830 C CA . ILE A 1 103 ? -7.435 5.635 10.138 1.00 95.88 103 ILE A CA 1
ATOM 831 C C . ILE A 1 103 ? -6.686 5.515 8.810 1.00 95.88 103 ILE A C 1
ATOM 833 O O . ILE A 1 103 ? -6.751 4.492 8.131 1.00 95.88 103 ILE A O 1
ATOM 837 N N . GLN A 1 104 ? -6.005 6.581 8.411 1.00 95.56 104 GLN A N 1
ATOM 838 C CA . GLN A 1 104 ? -5.167 6.614 7.222 1.00 95.56 104 GLN A CA 1
ATOM 839 C C . GLN A 1 104 ? -3.832 7.265 7.563 1.00 95.56 104 GLN A C 1
ATOM 841 O O . GLN A 1 104 ? -3.806 8.416 7.991 1.00 95.56 104 GLN A O 1
ATOM 846 N N . HIS A 1 105 ? -2.732 6.571 7.283 1.00 95.12 105 HIS A N 1
ATOM 847 C CA . HIS A 1 105 ? -1.394 7.149 7.298 1.00 95.12 105 HIS A CA 1
ATOM 848 C C . HIS A 1 105 ? -0.943 7.422 5.862 1.00 95.12 105 HIS A C 1
ATOM 850 O O . HIS A 1 105 ? -1.063 6.557 4.993 1.00 95.12 105 HIS A O 1
ATOM 856 N N . ARG A 1 106 ? -0.426 8.622 5.593 1.00 94.75 106 ARG A N 1
ATOM 857 C CA . ARG A 1 106 ? 0.079 9.036 4.275 1.00 94.75 106 ARG A CA 1
ATOM 858 C C . ARG A 1 106 ? 1.533 9.451 4.373 1.00 94.75 106 ARG A C 1
ATOM 860 O O . ARG A 1 106 ? 1.835 10.333 5.171 1.00 94.75 106 ARG A O 1
ATOM 867 N N . LEU A 1 107 ? 2.386 8.891 3.520 1.00 93.19 107 LEU A N 1
ATOM 868 C CA . LEU A 1 107 ? 3.749 9.362 3.285 1.00 93.19 107 LEU A CA 1
ATOM 869 C C . LEU A 1 107 ? 3.837 9.885 1.852 1.00 93.19 107 LEU A C 1
ATOM 871 O O . LEU A 1 107 ? 3.921 9.111 0.896 1.00 93.19 107 LEU A O 1
ATOM 875 N N . GLY A 1 108 ? 3.792 11.207 1.701 1.00 92.56 108 GLY A N 1
ATOM 876 C CA . G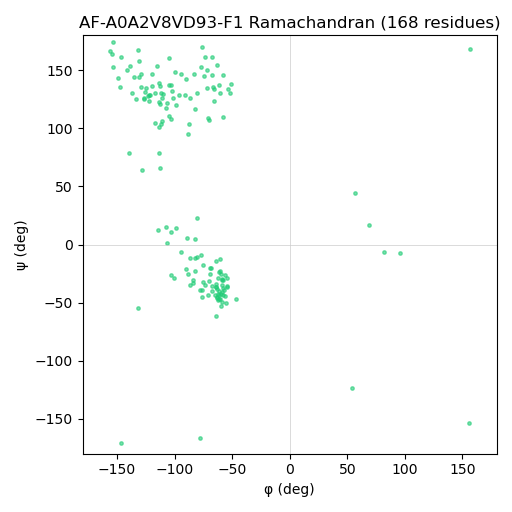LY A 1 108 ? 3.610 11.822 0.391 1.00 92.56 108 GLY A CA 1
ATOM 877 C C . GLY A 1 108 ? 2.348 11.267 -0.294 1.00 92.56 108 GLY A C 1
ATOM 878 O O . GLY A 1 108 ? 1.267 11.355 0.292 1.00 92.56 108 GLY A O 1
ATOM 879 N N . PRO A 1 109 ? 2.455 10.704 -1.511 1.00 92.75 109 PRO A N 1
ATOM 880 C CA . PRO A 1 109 ? 1.310 10.173 -2.248 1.00 92.75 109 PRO A CA 1
ATOM 881 C C . PRO A 1 109 ? 0.968 8.712 -1.898 1.00 92.75 109 PRO A C 1
ATOM 883 O O . PRO A 1 109 ? -0.100 8.242 -2.271 1.00 92.75 109 PRO A O 1
ATOM 886 N N . ASN A 1 110 ? 1.836 7.990 -1.180 1.00 95.00 110 ASN A N 1
ATOM 887 C CA . ASN A 1 110 ? 1.552 6.622 -0.741 1.00 95.00 110 ASN A CA 1
ATOM 888 C C . ASN 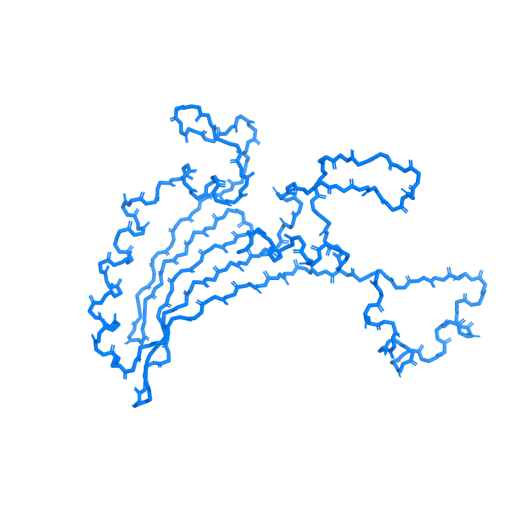A 1 110 ? 0.723 6.644 0.545 1.00 95.00 110 ASN A C 1
ATOM 890 O O . ASN A 1 110 ? 0.904 7.523 1.395 1.00 95.00 110 ASN A O 1
ATOM 894 N N . SER A 1 111 ? -0.168 5.670 0.726 1.00 95.81 111 SER A N 1
ATOM 895 C CA . SER A 1 111 ? -0.991 5.620 1.934 1.00 95.81 111 SER A CA 1
ATOM 896 C C . SER A 1 111 ? -1.363 4.217 2.365 1.00 95.81 111 SER A C 1
ATOM 898 O O . SER A 1 111 ? -1.670 3.394 1.517 1.00 95.81 111 SER A O 1
ATOM 900 N N . ILE A 1 112 ? -1.408 3.988 3.674 1.00 95.06 112 ILE A N 1
ATOM 901 C CA . ILE A 1 112 ? -1.995 2.796 4.287 1.00 95.06 112 ILE A CA 1
ATOM 902 C C . ILE A 1 112 ? -3.236 3.202 5.079 1.00 95.06 112 ILE A C 1
ATOM 904 O O . ILE A 1 112 ? -3.250 4.248 5.735 1.00 95.06 112 ILE A O 1
ATOM 908 N N . GLN A 1 113 ? -4.291 2.404 4.991 1.00 95.12 113 GLN A N 1
ATOM 909 C CA . GLN A 1 113 ? -5.588 2.685 5.590 1.00 95.12 113 GLN A CA 1
ATOM 910 C C . GLN A 1 113 ? -6.135 1.437 6.272 1.00 95.12 113 GLN A C 1
ATOM 912 O O . GLN A 1 113 ? -5.984 0.328 5.769 1.00 95.12 113 GLN A O 1
ATOM 917 N N . LEU A 1 114 ? -6.813 1.641 7.396 1.00 95.88 114 LEU A N 1
ATOM 918 C CA . LEU A 1 114 ? -7.657 0.636 8.027 1.00 95.88 114 LEU A CA 1
ATOM 919 C C . LEU A 1 114 ? -9.039 1.251 8.233 1.00 95.88 114 LEU A C 1
ATOM 921 O O . LEU A 1 114 ? -9.150 2.332 8.820 1.00 95.88 114 LEU A O 1
ATOM 925 N N . TYR A 1 115 ? -10.079 0.591 7.732 1.00 96.12 115 TYR A N 1
ATOM 926 C CA . TYR A 1 115 ? -11.450 1.083 7.842 1.00 96.12 115 TYR A CA 1
ATOM 927 C C . TYR A 1 115 ? -12.488 -0.025 7.803 1.00 96.12 115 TYR A C 1
ATOM 929 O O . TYR A 1 115 ? -12.285 -1.073 7.194 1.00 96.12 115 TYR A O 1
ATOM 937 N N . ASP A 1 116 ? -13.625 0.232 8.428 1.00 96.56 116 ASP A N 1
ATOM 938 C CA . ASP A 1 116 ? -14.815 -0.600 8.345 1.00 96.56 116 ASP A CA 1
ATOM 939 C C . ASP A 1 116 ? -15.782 -0.111 7.260 1.00 96.56 116 ASP A C 1
ATOM 941 O O . ASP A 1 116 ? -15.909 1.082 6.967 1.00 96.56 116 ASP A O 1
ATOM 945 N N . LYS A 1 117 ? -16.472 -1.061 6.630 1.00 94.25 117 LYS A N 1
ATOM 946 C CA . LYS A 1 117 ? -17.450 -0.817 5.565 1.00 94.25 117 LYS A CA 1
ATOM 947 C C . LYS A 1 117 ? -18.493 -1.934 5.506 1.00 94.25 117 LYS A C 1
ATOM 949 O O . LYS A 1 117 ? -18.361 -2.965 6.159 1.00 94.25 117 LYS A O 1
ATOM 954 N N . ALA A 1 118 ? -19.482 -1.725 4.635 1.00 92.44 118 ALA A N 1
ATOM 955 C CA . ALA A 1 118 ? -20.438 -2.749 4.208 1.00 92.44 118 ALA A CA 1
ATOM 956 C C . ALA A 1 118 ? -21.209 -3.404 5.367 1.00 92.44 118 ALA A C 1
ATOM 958 O O . ALA A 1 118 ? -21.339 -4.615 5.412 1.00 92.44 118 ALA A O 1
ATOM 959 N N . TYR A 1 119 ? -21.695 -2.594 6.311 1.00 93.44 119 TYR A N 1
ATOM 960 C CA . TYR A 1 119 ? -22.601 -3.057 7.362 1.00 93.44 119 TYR A CA 1
ATOM 961 C C . TYR A 1 119 ? -23.981 -3.377 6.779 1.00 93.44 119 TYR A C 1
ATOM 963 O O . TYR A 1 119 ? -24.723 -2.450 6.438 1.00 93.44 119 TYR A O 1
ATOM 971 N N . ASP A 1 120 ? -24.327 -4.657 6.710 1.00 92.56 120 ASP A N 1
ATOM 972 C CA . ASP A 1 120 ? -25.634 -5.157 6.285 1.00 92.56 120 ASP A CA 1
ATOM 973 C C . ASP A 1 120 ? -26.029 -6.446 7.038 1.00 92.56 120 ASP A C 1
ATOM 975 O O . ASP A 1 120 ? -25.418 -6.810 8.044 1.00 92.56 120 ASP A O 1
ATOM 979 N N . GLU A 1 121 ? -27.106 -7.099 6.597 1.00 90.94 121 GLU A N 1
ATOM 980 C CA . GLU A 1 121 ? -27.620 -8.338 7.199 1.00 90.94 121 GLU A CA 1
ATOM 981 C C . GLU A 1 121 ? -26.705 -9.555 6.970 1.00 90.94 121 GLU A C 1
ATOM 983 O O . GLU A 1 121 ? -26.789 -10.535 7.708 1.00 90.94 121 GLU A O 1
ATOM 988 N N . LEU A 1 122 ? -25.827 -9.506 5.964 1.00 90.62 122 LEU A N 1
ATOM 989 C CA . LEU A 1 122 ? -24.887 -10.574 5.619 1.00 90.62 122 LEU A CA 1
ATOM 990 C C 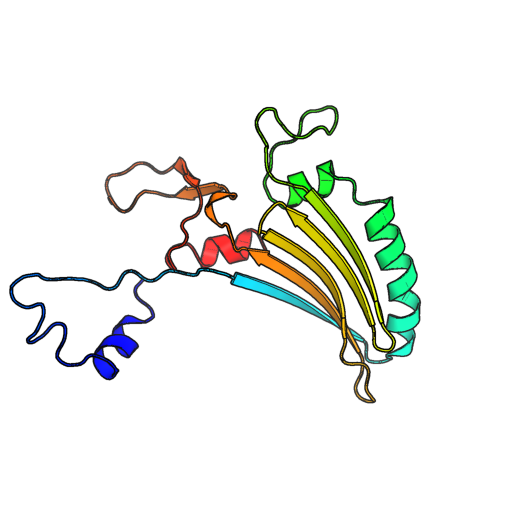. LEU A 1 122 ? -23.551 -10.424 6.358 1.00 90.62 122 LEU A C 1
ATOM 992 O O . LEU A 1 122 ? -22.818 -11.407 6.511 1.00 90.62 122 LEU A O 1
ATOM 996 N N . GLY A 1 123 ? -23.231 -9.220 6.834 1.00 94.06 123 GLY A N 1
ATOM 997 C CA . GLY A 1 123 ? -22.097 -8.986 7.714 1.00 94.06 123 GLY A CA 1
ATOM 998 C C . GLY A 1 123 ? -21.558 -7.560 7.682 1.00 94.06 123 GLY A C 1
ATOM 999 O O . GLY A 1 123 ? -22.263 -6.587 7.431 1.00 94.06 123 GLY A O 1
ATOM 1000 N N . ALA A 1 124 ? -20.274 -7.441 8.007 1.00 96.38 124 ALA A N 1
ATOM 1001 C CA . ALA A 1 124 ? -19.489 -6.224 7.862 1.00 96.38 124 ALA A CA 1
ATOM 1002 C C . ALA A 1 124 ? -18.036 -6.565 7.519 1.00 96.38 124 ALA A C 1
ATOM 1004 O O . ALA A 1 124 ? -17.586 -7.692 7.734 1.00 96.38 124 ALA A O 1
ATOM 1005 N N . VAL A 1 125 ? -17.283 -5.599 6.995 1.00 96.88 125 VAL A N 1
ATOM 1006 C CA . VAL A 1 125 ? -15.897 -5.809 6.556 1.00 96.88 125 VAL A CA 1
ATOM 1007 C C . VAL A 1 125 ? -14.973 -4.808 7.225 1.00 96.88 125 VAL A C 1
ATOM 1009 O O . VAL A 1 125 ? -15.233 -3.608 7.181 1.00 96.88 125 VAL A O 1
ATOM 1012 N N . LEU A 1 126 ? -13.869 -5.301 7.786 1.00 97.31 126 LEU A N 1
ATOM 1013 C CA . LEU A 1 126 ? -12.697 -4.502 8.132 1.00 97.31 126 LEU A CA 1
ATOM 1014 C C . LEU A 1 126 ? -11.659 -4.667 7.023 1.00 97.31 126 LEU A C 1
ATOM 1016 O O . LEU A 1 126 ? -11.201 -5.781 6.777 1.00 97.31 126 LEU A O 1
ATOM 1020 N N . ARG A 1 127 ? -11.283 -3.570 6.371 1.00 97.19 127 ARG A N 1
ATOM 1021 C CA . ARG A 1 127 ? -10.310 -3.568 5.282 1.00 97.19 127 ARG A CA 1
ATOM 1022 C C . ARG A 1 127 ? -9.022 -2.888 5.708 1.00 97.19 127 ARG A C 1
ATOM 1024 O O . ARG A 1 127 ? -9.047 -1.729 6.123 1.00 97.19 127 ARG A O 1
ATOM 1031 N N . ALA A 1 128 ? -7.911 -3.597 5.537 1.00 95.62 128 ALA A N 1
ATOM 1032 C CA . ALA A 1 128 ? -6.578 -3.011 5.490 1.00 95.62 128 ALA A CA 1
ATOM 1033 C C . ALA A 1 128 ? -6.191 -2.796 4.022 1.00 95.62 128 ALA A C 1
ATOM 1035 O O . ALA A 1 128 ? -6.310 -3.716 3.218 1.00 95.62 128 ALA A O 1
ATOM 1036 N N . GLU A 1 129 ? -5.765 -1.591 3.666 1.00 96.69 129 GLU A N 1
ATOM 1037 C CA . GLU A 1 129 ? -5.537 -1.185 2.277 1.00 96.69 129 GLU A CA 1
ATOM 1038 C C . GLU A 1 129 ? -4.236 -0.390 2.157 1.00 96.69 129 GLU A C 1
ATOM 1040 O O . GLU A 1 129 ? -4.021 0.564 2.908 1.00 96.69 129 GLU A O 1
ATOM 1045 N N . LEU A 1 130 ? -3.380 -0.763 1.205 1.00 96.31 130 LEU A N 1
ATOM 1046 C CA . LEU A 1 130 ? -2.195 -0.008 0.808 1.00 96.31 130 LEU A CA 1
ATOM 1047 C C . LEU A 1 130 ? -2.390 0.550 -0.602 1.00 96.31 130 LEU A C 1
ATOM 1049 O O . LEU A 1 130 ? -2.697 -0.179 -1.541 1.00 96.31 130 LEU A O 1
ATOM 1053 N N . THR A 1 131 ? -2.131 1.844 -0.756 1.00 96.88 131 THR A N 1
ATOM 1054 C CA . THR A 1 131 ? -2.087 2.541 -2.040 1.00 96.88 131 THR A CA 1
ATOM 1055 C C . THR A 1 131 ? -0.653 2.977 -2.330 1.00 96.88 131 THR A C 1
ATOM 1057 O O . THR A 1 131 ? -0.067 3.750 -1.563 1.00 96.88 131 THR A O 1
ATOM 1060 N N . ILE A 1 132 ? -0.099 2.516 -3.453 1.00 95.69 132 ILE A N 1
ATOM 1061 C CA . ILE A 1 132 ? 1.228 2.896 -3.952 1.00 95.69 132 ILE A CA 1
ATOM 1062 C C . ILE A 1 132 ? 1.064 3.722 -5.228 1.00 95.69 132 ILE A C 1
ATOM 1064 O O . ILE A 1 132 ? 0.841 3.181 -6.313 1.00 95.69 132 ILE A O 1
ATOM 1068 N N . SER A 1 133 ? 1.244 5.030 -5.082 1.00 94.81 133 SER A N 1
ATOM 1069 C CA . SER A 1 133 ? 1.247 6.013 -6.174 1.00 94.81 133 SER A CA 1
ATOM 1070 C C . SER A 1 133 ? 2.665 6.414 -6.589 1.00 94.81 133 SER A C 1
ATOM 1072 O O . SER A 1 133 ? 2.941 6.720 -7.746 1.00 94.81 133 SER A O 1
ATOM 1074 N N . GLN A 1 134 ? 3.615 6.368 -5.652 1.00 93.44 134 GLN A N 1
ATOM 1075 C CA . GLN A 1 134 ? 5.029 6.638 -5.892 1.00 93.44 134 GLN A CA 1
ATOM 1076 C C . GLN A 1 134 ? 5.841 5.360 -5.686 1.00 93.44 134 GLN A C 1
ATOM 1078 O O . GLN A 1 134 ? 6.503 5.178 -4.671 1.00 93.44 134 GLN A O 1
ATOM 1083 N N . ALA A 1 135 ? 5.834 4.468 -6.680 1.00 93.56 135 ALA A N 1
ATOM 1084 C CA . ALA A 1 135 ? 6.557 3.193 -6.598 1.00 93.56 135 ALA A CA 1
ATOM 1085 C C . ALA A 1 135 ? 8.067 3.365 -6.365 1.00 93.56 135 ALA A C 1
ATOM 1087 O O . ALA A 1 135 ? 8.668 2.606 -5.611 1.00 93.56 135 ALA A O 1
ATOM 1088 N N . ARG A 1 136 ? 8.683 4.414 -6.932 1.00 91.62 136 ARG A N 1
ATOM 1089 C CA . ARG A 1 136 ? 10.132 4.678 -6.794 1.00 91.62 136 ARG A CA 1
ATOM 1090 C C . ARG A 1 136 ? 10.589 4.903 -5.349 1.00 91.62 136 ARG A C 1
ATOM 1092 O O . ARG A 1 136 ? 11.791 4.901 -5.093 1.00 91.62 136 ARG A O 1
ATOM 1099 N N . ASP A 1 137 ? 9.651 5.096 -4.424 1.00 89.50 137 ASP A N 1
ATOM 1100 C CA . ASP A 1 137 ? 9.933 5.165 -2.997 1.00 89.50 137 ASP A CA 1
ATOM 1101 C C . ASP A 1 137 ? 10.390 3.837 -2.391 1.00 89.50 137 ASP A C 1
ATOM 1103 O O . ASP A 1 137 ? 11.041 3.863 -1.343 1.00 89.50 137 ASP A O 1
ATOM 1107 N N . PHE A 1 138 ? 10.091 2.722 -3.054 1.00 91.38 138 PHE A N 1
ATOM 1108 C CA . PHE A 1 138 ? 10.469 1.373 -2.663 1.00 91.38 138 PHE A CA 1
ATOM 1109 C C . PHE A 1 138 ? 11.689 0.902 -3.462 1.00 91.38 138 PHE A C 1
ATOM 1111 O O . PHE A 1 138 ? 11.889 1.281 -4.619 1.00 91.38 138 PHE A O 1
ATOM 1118 N N . GLN A 1 139 ? 12.515 0.060 -2.841 1.00 91.94 139 GLN A N 1
ATOM 1119 C CA . GLN A 1 139 ? 13.668 -0.570 -3.481 1.00 91.94 139 GLN A CA 1
ATOM 1120 C C . GLN A 1 139 ? 13.358 -2.035 -3.782 1.00 91.94 139 GLN A C 1
ATOM 1122 O O . GLN A 1 139 ? 12.808 -2.742 -2.944 1.00 91.94 139 GLN A O 1
ATOM 1127 N N . VAL A 1 140 ? 13.747 -2.492 -4.967 1.00 93.88 140 VAL A N 1
ATOM 1128 C CA . VAL A 1 140 ? 13.599 -3.877 -5.423 1.00 93.88 140 VAL A CA 1
ATOM 1129 C C . VAL A 1 140 ? 14.926 -4.366 -5.987 1.00 93.88 140 VAL A C 1
ATOM 1131 O O . VAL A 1 140 ? 15.677 -3.596 -6.591 1.00 93.88 140 VAL A O 1
ATOM 1134 N N . TYR A 1 141 ? 15.239 -5.638 -5.770 1.00 93.38 141 TYR A N 1
ATOM 1135 C CA . TYR A 1 141 ? 16.470 -6.243 -6.263 1.00 93.38 141 TYR A CA 1
ATOM 1136 C C . TYR A 1 141 ? 16.249 -6.779 -7.680 1.00 93.38 141 TYR A C 1
ATOM 1138 O O . TYR A 1 141 ? 15.569 -7.787 -7.864 1.00 93.38 141 TYR A O 1
ATOM 1146 N N . ARG A 1 142 ? 16.762 -6.067 -8.691 1.00 92.31 142 ARG A N 1
ATOM 1147 C CA . ARG A 1 142 ? 16.504 -6.370 -10.110 1.00 92.31 142 ARG A CA 1
ATOM 1148 C C . ARG A 1 142 ? 17.609 -5.882 -11.052 1.00 92.31 142 ARG A C 1
ATOM 1150 O O . ARG A 1 142 ? 18.406 -5.006 -10.709 1.00 92.31 142 ARG A O 1
ATOM 1157 N N . GLN A 1 143 ? 17.597 -6.404 -12.276 1.00 93.12 143 GLN A N 1
ATOM 1158 C CA . GLN A 1 143 ? 18.364 -5.885 -13.413 1.00 93.12 143 GLN A CA 1
ATOM 1159 C C . GLN A 1 143 ? 17.698 -4.612 -13.984 1.00 93.12 143 GLN A C 1
ATOM 1161 O O . GLN A 1 143 ? 16.587 -4.220 -13.583 1.00 93.12 143 GLN A O 1
ATOM 1166 N N . THR A 1 144 ? 18.393 -3.909 -14.881 1.00 90.06 144 THR A N 1
ATOM 1167 C CA . THR A 1 144 ? 17.791 -2.872 -15.740 1.00 90.06 144 THR A CA 1
ATOM 1168 C C . THR A 1 144 ? 17.025 -3.534 -16.897 1.00 90.06 144 THR A C 1
ATOM 1170 O O . THR A 1 144 ? 16.705 -4.717 -16.820 1.00 90.06 144 THR A O 1
ATOM 1173 N N . ASP A 1 145 ? 16.651 -2.775 -17.928 1.00 84.31 145 ASP A N 1
ATOM 1174 C CA . ASP A 1 145 ? 16.105 -3.350 -19.169 1.00 84.31 145 ASP A CA 1
ATOM 1175 C C . ASP A 1 145 ? 17.187 -3.963 -20.067 1.00 84.31 145 ASP A C 1
ATOM 1177 O O . ASP A 1 145 ? 16.863 -4.649 -21.030 1.00 84.31 145 ASP A O 1
ATOM 1181 N N . ASP A 1 146 ? 18.463 -3.745 -19.734 1.00 89.62 146 ASP A N 1
ATOM 1182 C CA . ASP A 1 146 ? 19.588 -4.430 -20.357 1.00 89.62 146 ASP A CA 1
ATOM 1183 C C . ASP A 1 146 ? 19.781 -5.811 -19.695 1.00 89.62 146 ASP A C 1
ATOM 1185 O O . ASP A 1 146 ? 20.108 -5.866 -18.497 1.00 89.62 146 ASP A O 1
ATOM 1189 N N . PRO A 1 147 ? 19.616 -6.923 -20.441 1.00 86.31 147 PRO A N 1
ATOM 1190 C CA . PRO A 1 147 ? 19.817 -8.275 -19.921 1.00 86.31 147 PRO A CA 1
ATOM 1191 C C . PRO A 1 147 ? 21.234 -8.537 -19.393 1.00 86.31 147 PRO A C 1
ATOM 1193 O O . PRO A 1 147 ? 21.408 -9.399 -18.532 1.00 86.31 147 PRO A O 1
ATOM 1196 N N . ALA A 1 148 ? 22.241 -7.800 -19.877 1.00 93.56 148 ALA A N 1
ATOM 1197 C CA . ALA A 1 148 ? 23.626 -7.924 -19.425 1.00 93.56 148 ALA A CA 1
ATOM 1198 C C . ALA A 1 148 ? 23.899 -7.178 -18.107 1.00 93.56 148 ALA A C 1
ATOM 1200 O O . ALA A 1 148 ? 24.954 -7.352 -17.494 1.00 93.56 148 ALA A O 1
ATOM 1201 N N . SER A 1 149 ? 22.965 -6.341 -17.646 1.00 95.19 149 SER A N 1
ATOM 1202 C CA . SER A 1 149 ? 23.154 -5.565 -16.423 1.00 95.19 149 SER A CA 1
ATOM 1203 C C . SER A 1 149 ? 23.184 -6.450 -15.177 1.00 95.19 149 SER A C 1
ATOM 1205 O O . SER A 1 149 ? 22.465 -7.439 -15.063 1.00 95.19 149 SER A O 1
ATOM 1207 N N . VAL A 1 150 ? 23.985 -6.073 -14.183 1.00 95.75 150 VAL A N 1
ATOM 1208 C CA . VAL A 1 150 ? 24.029 -6.803 -12.909 1.00 95.75 150 VAL A CA 1
ATOM 1209 C C . VAL A 1 150 ? 22.789 -6.525 -12.052 1.00 95.75 150 VAL A C 1
ATOM 1211 O O . VAL A 1 150 ? 22.261 -5.401 -12.020 1.00 95.75 150 VAL A O 1
ATOM 1214 N N . LEU A 1 151 ? 22.347 -7.551 -11.319 1.00 95.88 151 LEU A N 1
ATOM 1215 C CA . LEU A 1 151 ? 21.328 -7.424 -10.279 1.00 95.88 151 LEU A CA 1
ATOM 1216 C C . LEU A 1 151 ? 21.812 -6.467 -9.184 1.00 95.88 151 LEU A C 1
ATOM 1218 O O . LEU A 1 151 ? 22.911 -6.609 -8.651 1.00 95.88 151 LEU A O 1
ATOM 1222 N N . ALA A 1 152 ? 20.976 -5.499 -8.822 1.00 96.12 152 ALA A N 1
ATOM 1223 C CA . ALA A 1 152 ? 21.219 -4.644 -7.667 1.00 96.12 152 ALA A CA 1
ATOM 1224 C C . ALA A 1 152 ? 19.911 -4.050 -7.138 1.00 96.12 152 ALA A C 1
ATOM 1226 O O . ALA A 1 152 ? 18.870 -4.093 -7.796 1.00 96.12 152 ALA A O 1
ATOM 1227 N N . TRP A 1 153 ? 19.975 -3.480 -5.935 1.00 94.56 153 TRP A N 1
ATOM 1228 C CA . TRP A 1 153 ? 18.876 -2.709 -5.366 1.00 94.56 153 TRP A CA 1
ATOM 1229 C C . TRP A 1 153 ? 18.644 -1.448 -6.194 1.00 94.56 153 TRP A C 1
ATOM 1231 O O . TRP A 1 153 ? 19.569 -0.673 -6.454 1.00 94.56 153 TRP A O 1
ATOM 1241 N N . ARG A 1 154 ? 17.414 -1.289 -6.677 1.00 94.44 154 ARG A N 1
ATOM 1242 C CA . ARG A 1 154 ? 17.000 -0.188 -7.547 1.00 94.44 154 ARG A CA 1
ATOM 1243 C C . ARG A 1 154 ? 15.628 0.318 -7.129 1.00 94.44 154 ARG A C 1
ATOM 1245 O O . ARG A 1 154 ? 14.823 -0.475 -6.642 1.00 94.44 154 ARG A O 1
ATOM 1252 N N . PRO A 1 155 ? 15.309 1.596 -7.396 1.00 94.06 155 PRO A N 1
ATOM 1253 C CA . PRO A 1 155 ? 13.943 2.078 -7.275 1.00 94.06 155 PRO A CA 1
ATOM 1254 C C . PRO A 1 155 ? 12.985 1.205 -8.090 1.00 94.06 155 PRO A C 1
ATOM 1256 O O . PRO A 1 155 ? 13.253 0.890 -9.261 1.00 94.06 155 PRO A O 1
ATOM 1259 N N . MET A 1 156 ? 11.869 0.833 -7.472 1.00 94.69 156 MET A N 1
ATOM 1260 C CA . MET A 1 156 ? 10.788 0.131 -8.150 1.00 94.69 156 MET A CA 1
ATOM 1261 C C . MET A 1 156 ? 10.236 1.005 -9.277 1.00 94.69 156 MET A C 1
ATOM 1263 O O . MET A 1 156 ? 10.091 2.227 -9.152 1.00 94.69 156 MET A O 1
ATOM 1267 N N . ARG A 1 157 ? 9.983 0.381 -10.422 1.00 93.00 157 ARG A N 1
ATOM 1268 C CA . ARG A 1 157 ? 9.507 1.064 -11.619 1.00 93.00 157 ARG A CA 1
ATOM 1269 C C . ARG A 1 157 ? 8.025 1.369 -11.489 1.00 93.00 157 ARG A C 1
ATOM 1271 O O . ARG A 1 157 ? 7.251 0.642 -10.872 1.00 93.00 157 ARG A O 1
ATOM 1278 N N . GLN A 1 158 ? 7.618 2.421 -12.182 1.00 92.88 158 GLN A N 1
ATOM 1279 C CA . GLN A 1 158 ? 6.203 2.670 -12.402 1.00 92.88 158 GLN A CA 1
ATOM 1280 C C . GLN A 1 158 ? 5.607 1.729 -13.461 1.00 92.88 158 GLN A C 1
ATOM 1282 O O . GLN A 1 158 ? 4.397 1.562 -13.520 1.00 92.88 158 GLN A O 1
ATOM 1287 N N . SER A 1 159 ? 6.450 1.099 -14.283 1.00 90.12 159 SER A N 1
ATOM 1288 C CA . SER A 1 159 ? 6.022 0.158 -15.316 1.00 90.12 159 SER A CA 1
ATOM 1289 C C . SER A 1 159 ? 5.331 -1.073 -14.738 1.00 90.12 159 SER A C 1
ATOM 1291 O O . SER A 1 159 ? 5.683 -1.531 -13.649 1.00 90.12 159 SER A O 1
ATOM 1293 N N . THR A 1 160 ? 4.471 -1.702 -15.531 1.00 91.12 160 THR A N 1
ATOM 1294 C CA . THR A 1 160 ? 3.797 -2.952 -15.149 1.00 91.12 160 THR A CA 1
ATOM 1295 C C . THR A 1 160 ? 4.752 -4.140 -14.952 1.00 91.12 160 THR A C 1
ATOM 1297 O O . THR A 1 160 ? 4.379 -5.129 -14.329 1.00 91.12 160 THR A O 1
ATOM 1300 N N . ALA A 1 161 ? 6.008 -4.037 -15.403 1.00 89.38 161 ALA A N 1
ATOM 1301 C CA . ALA A 1 161 ? 7.041 -5.050 -15.168 1.00 89.38 161 ALA A CA 1
ATOM 1302 C C . ALA A 1 161 ? 7.300 -5.336 -13.674 1.00 89.38 161 ALA A C 1
ATOM 1304 O O . ALA A 1 161 ? 7.606 -6.470 -13.319 1.00 89.38 161 ALA A O 1
ATOM 1305 N N . ASP A 1 162 ? 7.124 -4.337 -12.802 1.00 92.06 162 ASP A N 1
ATOM 1306 C CA . ASP A 1 162 ? 7.372 -4.468 -11.362 1.00 92.06 162 ASP A CA 1
ATOM 1307 C C . ASP A 1 162 ? 6.068 -4.720 -10.565 1.00 92.06 162 ASP A C 1
ATOM 1309 O O . ASP A 1 162 ? 6.067 -4.610 -9.340 1.00 92.06 162 ASP A O 1
ATOM 1313 N N . MET A 1 163 ? 4.947 -5.084 -11.214 1.00 91.75 163 MET A N 1
ATOM 1314 C CA . MET A 1 163 ? 3.661 -5.328 -10.524 1.00 91.75 163 MET A CA 1
ATOM 1315 C C . MET A 1 163 ? 3.758 -6.401 -9.438 1.00 91.75 163 MET A C 1
ATOM 1317 O O . MET A 1 163 ? 3.202 -6.235 -8.357 1.00 91.75 163 MET A O 1
ATOM 1321 N N . HIS A 1 164 ? 4.513 -7.470 -9.689 1.00 91.94 164 HIS A N 1
ATOM 1322 C CA . HIS A 1 164 ? 4.767 -8.498 -8.680 1.00 91.94 164 HIS A CA 1
ATOM 1323 C C . HIS A 1 164 ? 5.492 -7.928 -7.449 1.00 91.94 164 HIS A C 1
ATOM 1325 O O . HIS A 1 164 ? 5.152 -8.250 -6.315 1.00 91.94 164 HIS A O 1
ATOM 1331 N N . HIS A 1 165 ? 6.457 -7.026 -7.649 1.00 92.88 165 HIS A N 1
ATOM 1332 C CA . HIS A 1 165 ? 7.149 -6.394 -6.530 1.00 92.88 165 HIS A CA 1
ATOM 1333 C C . HIS A 1 165 ? 6.260 -5.423 -5.751 1.00 92.88 165 HIS A C 1
ATOM 1335 O O . HIS A 1 165 ? 6.436 -5.306 -4.542 1.00 92.88 165 HIS A O 1
ATOM 1341 N N . ARG A 1 166 ? 5.303 -4.756 -6.411 1.00 92.38 166 ARG A N 1
ATOM 1342 C CA . ARG A 1 1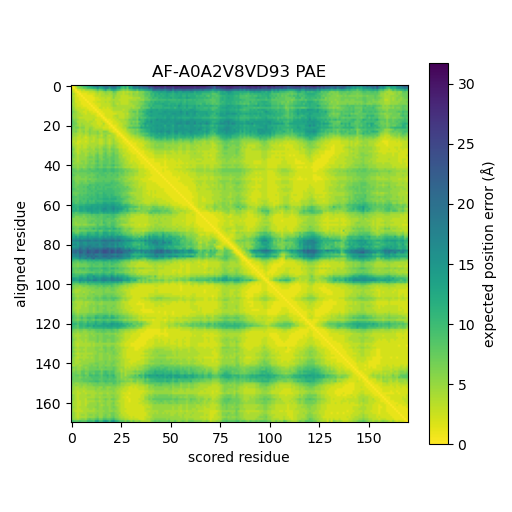66 ? 4.283 -3.953 -5.718 1.00 92.38 166 ARG A CA 1
ATOM 1343 C C . ARG A 1 166 ? 3.458 -4.816 -4.769 1.00 92.38 166 ARG A C 1
ATOM 1345 O O . ARG A 1 166 ? 3.250 -4.405 -3.637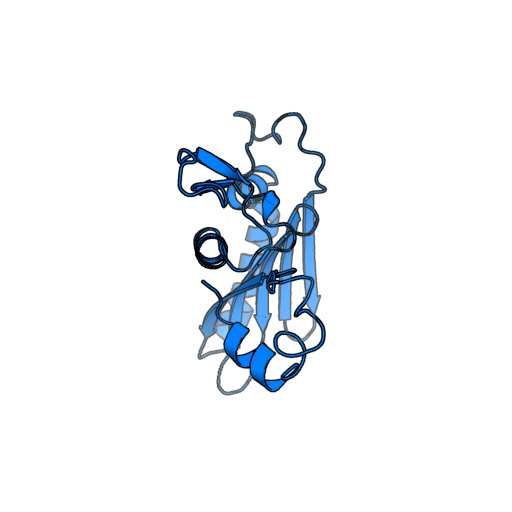 1.00 92.38 166 ARG A O 1
ATOM 1352 N N . ALA A 1 167 ? 3.065 -6.016 -5.197 1.00 91.56 167 ALA A N 1
ATOM 1353 C CA . ALA A 1 167 ? 2.336 -6.951 -4.342 1.00 91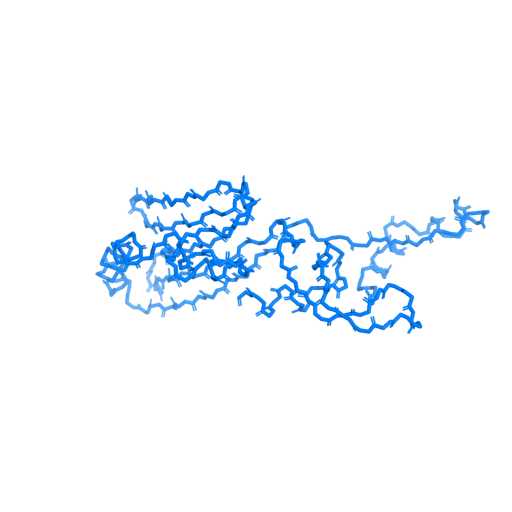.56 167 ALA A CA 1
ATOM 1354 C C . ALA A 1 167 ? 3.170 -7.430 -3.138 1.00 91.56 167 ALA A C 1
ATOM 1356 O O . ALA A 1 167 ? 2.628 -7.563 -2.054 1.00 91.56 167 ALA A O 1
ATOM 1357 N N . ILE A 1 168 ? 4.486 -7.636 -3.293 1.00 91.44 168 ILE A N 1
ATOM 1358 C CA . ILE A 1 168 ? 5.366 -8.065 -2.182 1.00 91.44 168 ILE A CA 1
ATOM 1359 C C . ILE A 1 168 ? 5.459 -7.022 -1.061 1.00 91.44 168 ILE A C 1
ATOM 1361 O O . ILE A 1 168 ? 5.600 -7.384 0.103 1.00 91.44 168 ILE A O 1
ATOM 1365 N N . VAL A 1 169 ? 5.459 -5.733 -1.408 1.00 89.62 169 VAL A N 1
ATOM 1366 C CA . VAL A 1 169 ? 5.570 -4.646 -0.420 1.00 89.62 169 VAL A CA 1
ATOM 1367 C C . VAL A 1 169 ? 4.209 -4.192 0.119 1.00 89.62 169 VAL A C 1
ATOM 1369 O O . VAL A 1 169 ? 4.161 -3.189 0.833 1.00 89.62 169 VAL A O 1
ATOM 1372 N N . SER A 1 170 ? 3.132 -4.884 -0.266 1.00 87.44 170 SER A N 1
ATOM 1373 C CA . SER A 1 170 ? 1.753 -4.574 0.113 1.00 87.44 170 SER A CA 1
ATOM 1374 C C . SER A 1 170 ? 1.179 -5.509 1.163 1.00 87.44 170 SER A C 1
ATOM 1376 O O . SER A 1 170 ? 1.637 -6.667 1.250 1.00 87.44 170 SER A O 1
#

pLDDT: mean 89.9, std 6.7, range [51.94, 97.31]

Sequence (170 aa):
MQWFDPLVEKVHPLLFSEMCVNYPMKYFWTCQDSEWATDLMFRNPDQLRRLVPPLLYLGVVSLSSPDVLRFMGKKVTPRGNAAAGLRLPLSTDLKIRTRGARIQHRLGPNSIQLYDKAYDELGAVLRAELTISQARDFQVYRQTDDPASVLAWRPMRQSTADMHHRAIVS

Solvent-accessible surface area (backbone atoms only — not comparable to full-atom values): 9889 Å² total; per-residue (Å²): 126,72,90,58,53,76,55,43,53,71,77,45,62,51,44,67,77,59,76,23,59,94,53,85,76,76,92,82,60,67,46,65,66,48,76,46,74,50,77,49,78,33,70,52,39,67,59,49,66,66,46,47,61,61,53,46,49,45,51,64,77,67,53,47,70,44,53,56,37,47,68,62,61,38,68,56,40,98,86,44,44,74,36,92,85,72,81,66,57,73,50,77,48,80,48,79,54,99,76,38,43,34,39,36,42,30,54,57,76,24,33,41,35,42,34,46,38,72,75,53,94,80,13,21,34,43,35,42,34,36,38,44,46,55,40,56,67,34,74,39,80,41,53,65,94,50,87,87,45,71,74,38,80,37,61,32,54,49,37,54,77,39,48,68,59,55,57,72,76,89

Mean predicted aligned error: 5.93 Å